Protein AF-A0A6I0EVR3-F1 (afdb_monomer_lite)

Sequence (60 aa):
MMIKYAGERLGSTIIKEGHHGYSTSTTNHFLQAVIPEVAIIQVGVNNCYGHPHREVLELL

pLDDT: mean 91.84, std 4.37, range [69.44, 98.0]

Structure (mmCIF, N/CA/C/O backbone):
data_AF-A0A6I0EVR3-F1
#
_entry.id   AF-A0A6I0EVR3-F1
#
loop_
_atom_site.group_PDB
_atom_site.id
_atom_site.type_symbol
_atom_site.label_atom_id
_atom_site.label_alt_id
_atom_site.label_comp_id
_atom_site.label_asym_id
_atom_site.label_entity_id
_atom_site.label_seq_id
_atom_site.pdbx_PDB_ins_code
_atom_site.Cartn_x
_atom_site.Cartn_y
_atom_site.Cartn_z
_atom_site.occupancy
_atom_site.B_iso_or_equiv
_atom_site.auth_seq_id
_atom_site.auth_comp_id
_atom_site.auth_asym_id
_atom_site.auth_atom_id
_atom_site.pdbx_PDB_model_num
ATOM 1 N N . MET A 1 1 ? 0.003 14.146 8.404 1.00 69.44 1 MET A N 1
ATOM 2 C CA . MET A 1 1 ? -0.613 13.395 7.292 1.00 69.44 1 MET A CA 1
ATOM 3 C C . MET A 1 1 ? -1.744 12.553 7.878 1.00 69.44 1 MET A C 1
ATOM 5 O O . MET A 1 1 ? -1.552 12.043 8.974 1.00 69.44 1 MET A O 1
ATOM 9 N N . MET A 1 2 ? -2.920 12.575 7.239 1.00 82.69 2 MET A N 1
ATOM 10 C CA . MET A 1 2 ? -4.241 12.003 7.598 1.00 82.69 2 MET A CA 1
ATOM 11 C C . MET A 1 2 ? -4.514 11.645 9.079 1.00 82.69 2 MET A C 1
ATOM 13 O O . MET A 1 2 ? -5.261 12.376 9.724 1.00 82.69 2 MET A O 1
ATOM 17 N N . ILE A 1 3 ? -3.870 10.615 9.644 1.00 89.38 3 ILE A N 1
ATOM 18 C CA . ILE A 1 3 ? -4.026 10.178 11.052 1.00 89.38 3 ILE A CA 1
ATOM 19 C C . ILE A 1 3 ? -3.851 11.324 12.060 1.00 89.38 3 ILE A C 1
ATOM 21 O O . ILE A 1 3 ? -4.615 11.436 13.012 1.00 89.38 3 ILE A O 1
ATOM 25 N N . LYS A 1 4 ? -2.907 12.247 11.815 1.00 87.56 4 LYS A N 1
ATOM 26 C CA . LYS A 1 4 ? -2.683 13.416 12.693 1.00 87.56 4 LYS A CA 1
ATOM 27 C C . LYS A 1 4 ? -3.940 14.287 12.879 1.00 87.56 4 LYS A C 1
ATOM 29 O O . LYS A 1 4 ? -4.064 14.943 13.905 1.00 87.56 4 LYS A O 1
ATOM 34 N N . TYR A 1 5 ? -4.819 14.345 11.879 1.00 88.69 5 TYR A N 1
ATOM 35 C CA . TYR A 1 5 ? -5.985 15.238 11.870 1.00 88.69 5 TYR A CA 1
ATOM 36 C C . TYR A 1 5 ? -7.314 14.494 12.004 1.00 88.69 5 TYR A C 1
ATOM 38 O O . TYR A 1 5 ? -8.257 15.042 12.561 1.00 88.69 5 TYR A O 1
ATOM 46 N N . ALA A 1 6 ? -7.389 13.266 11.494 1.00 87.56 6 ALA A N 1
ATOM 47 C CA . ALA A 1 6 ? -8.604 12.456 11.482 1.00 87.56 6 ALA A CA 1
ATOM 48 C C . ALA A 1 6 ? -8.672 11.434 12.633 1.00 87.56 6 ALA A C 1
ATOM 50 O O . ALA A 1 6 ? -9.721 10.834 12.848 1.00 87.56 6 ALA A O 1
ATOM 51 N N . GLY A 1 7 ? -7.577 11.242 13.377 1.00 86.88 7 GLY A N 1
ATOM 52 C CA . GLY A 1 7 ? -7.467 10.237 14.434 1.00 86.88 7 GLY A CA 1
ATOM 53 C C . GLY A 1 7 ? -6.982 8.878 13.924 1.00 86.88 7 GLY A C 1
ATOM 54 O O . GLY A 1 7 ? -6.706 8.702 12.743 1.00 86.88 7 GLY A O 1
ATOM 55 N N . GLU A 1 8 ? -6.849 7.913 14.833 1.00 87.31 8 GLU A N 1
ATOM 56 C CA . GLU A 1 8 ? -6.265 6.583 14.567 1.00 87.31 8 GLU A CA 1
ATOM 57 C C . GLU A 1 8 ? -7.304 5.515 14.186 1.00 87.31 8 GLU A C 1
ATOM 59 O O . GLU A 1 8 ? -6.965 4.352 14.008 1.00 87.31 8 GLU A O 1
ATOM 64 N N . ARG A 1 9 ? -8.582 5.887 14.065 1.00 89.75 9 ARG A N 1
ATOM 65 C CA . ARG A 1 9 ? -9.674 4.989 13.661 1.00 89.75 9 ARG A CA 1
ATOM 66 C C . ARG A 1 9 ? -10.489 5.640 12.554 1.00 89.75 9 ARG A C 1
ATOM 68 O O . ARG A 1 9 ? -11.567 6.167 12.809 1.00 89.75 9 ARG A O 1
ATOM 75 N N . LEU A 1 10 ? -9.938 5.649 11.345 1.00 93.38 10 LEU A N 1
ATOM 76 C CA . LEU A 1 10 ? -10.624 6.200 10.180 1.00 93.38 10 LEU A CA 1
ATOM 77 C C . LEU A 1 10 ? -11.606 5.192 9.584 1.00 93.38 10 LEU A C 1
ATOM 79 O O . LEU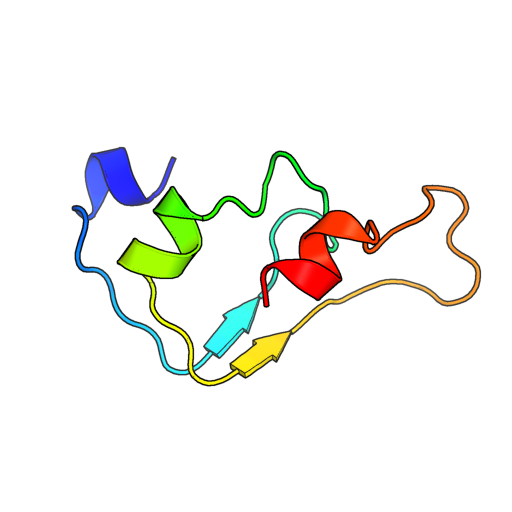 A 1 10 ? -12.757 5.543 9.346 1.00 93.38 10 LEU A O 1
ATOM 83 N N . GLY A 1 11 ? -11.146 3.957 9.360 1.00 93.69 11 GLY A N 1
ATOM 84 C CA . GLY A 1 11 ? -11.888 2.957 8.594 1.00 93.69 11 GLY A CA 1
ATOM 85 C C . GLY A 1 11 ? -12.051 3.329 7.112 1.00 93.69 11 GLY A C 1
ATOM 86 O O . GLY A 1 11 ? -12.090 4.499 6.728 1.00 93.69 11 GLY A O 1
ATOM 87 N N . SER A 1 12 ? -12.139 2.323 6.249 1.00 95.19 12 SER A N 1
ATOM 88 C CA . SER A 1 12 ? -12.421 2.488 4.824 1.00 95.19 12 SER A CA 1
ATOM 89 C C . SER A 1 12 ? -12.793 1.142 4.216 1.00 95.19 12 SER A C 1
ATOM 91 O O . SER A 1 12 ? -12.292 0.113 4.646 1.00 95.19 12 SER A O 1
ATOM 93 N N . THR A 1 13 ? -13.637 1.136 3.188 1.00 98.00 13 THR A N 1
ATOM 94 C CA . THR A 1 13 ? -13.836 -0.076 2.375 1.00 98.00 13 THR A CA 1
ATOM 95 C C . THR A 1 13 ? -12.733 -0.196 1.324 1.00 98.00 13 THR A C 1
ATOM 97 O O . THR A 1 13 ? -12.221 -1.280 1.068 1.00 98.00 13 THR A O 1
ATOM 100 N N . ILE A 1 14 ? -12.337 0.933 0.730 1.00 96.75 14 ILE A N 1
ATOM 101 C CA . ILE A 1 14 ? -11.335 0.991 -0.334 1.00 96.75 14 ILE A CA 1
ATOM 102 C C . ILE A 1 14 ? -10.312 2.070 0.007 1.00 96.75 14 ILE A C 1
ATOM 104 O O . ILE A 1 14 ? -10.695 3.212 0.275 1.00 96.75 14 ILE A O 1
ATOM 108 N N . ILE A 1 15 ? -9.025 1.740 -0.097 1.00 94.81 15 ILE A N 1
ATOM 109 C CA . ILE A 1 15 ? -7.960 2.740 -0.199 1.00 94.81 15 ILE A CA 1
ATOM 110 C C . ILE A 1 15 ? -7.324 2.739 -1.577 1.00 94.81 15 ILE A C 1
ATOM 112 O O . ILE A 1 15 ? -7.188 1.716 -2.246 1.00 94.81 15 ILE A O 1
ATOM 116 N N . LYS A 1 16 ? -6.892 3.925 -1.991 1.00 94.50 16 LYS A N 1
ATOM 117 C CA . LYS A 1 16 ? -5.967 4.083 -3.101 1.00 94.50 16 LYS A CA 1
ATOM 118 C C . LYS A 1 16 ? -4.574 4.279 -2.528 1.00 94.50 16 LYS A C 1
ATOM 120 O O . LYS A 1 16 ? -4.362 5.231 -1.779 1.00 94.50 16 LYS A O 1
ATOM 125 N N . GLU A 1 17 ? -3.649 3.402 -2.904 1.00 93.19 17 GLU A N 1
ATOM 126 C CA . GLU A 1 17 ? -2.297 3.428 -2.359 1.00 93.19 17 GLU A CA 1
ATOM 127 C C . GLU A 1 17 ? -1.609 4.763 -2.624 1.00 93.19 17 GLU A C 1
ATOM 129 O O . GLU A 1 17 ? -1.670 5.333 -3.727 1.00 93.19 17 GLU A O 1
ATOM 134 N N . GLY A 1 18 ? -0.937 5.246 -1.582 1.00 89.50 18 GLY A N 1
ATOM 135 C CA . GLY A 1 18 ? -0.144 6.457 -1.645 1.00 89.50 18 GLY A CA 1
ATOM 136 C C . GLY A 1 18 ? 1.017 6.267 -2.613 1.00 89.50 18 GLY A C 1
ATOM 137 O O . GLY A 1 18 ? 1.732 5.268 -2.557 1.00 89.50 18 GLY A O 1
ATOM 138 N N . HIS A 1 19 ? 1.199 7.239 -3.509 1.00 93.31 19 HIS A N 1
ATOM 139 C CA . HIS A 1 19 ? 2.380 7.318 -4.371 1.00 93.31 19 HIS A CA 1
ATOM 140 C C . HIS A 1 19 ? 2.689 5.992 -5.101 1.00 93.31 19 HIS A C 1
ATOM 142 O O . HIS A 1 19 ? 3.815 5.514 -5.092 1.00 93.31 19 HIS A O 1
ATOM 148 N N . HIS A 1 20 ? 1.678 5.373 -5.718 1.00 94.38 20 HIS A N 1
ATOM 149 C CA . HIS A 1 20 ? 1.846 4.164 -6.543 1.00 94.38 20 HIS A CA 1
ATOM 150 C C . HIS A 1 20 ? 2.366 2.919 -5.794 1.00 94.38 20 HIS A C 1
ATOM 152 O O . HIS A 1 20 ? 2.817 1.972 -6.434 1.00 94.38 20 HIS A O 1
ATOM 158 N N . GLY A 1 21 ? 2.273 2.889 -4.460 1.00 90.12 21 GLY A N 1
ATOM 159 C CA . GLY A 1 21 ? 2.814 1.803 -3.638 1.00 90.12 21 GLY A CA 1
ATOM 160 C C . GLY A 1 21 ? 4.276 2.035 -3.255 1.00 90.12 21 GLY A C 1
ATOM 161 O O . GLY A 1 21 ? 5.109 1.135 -3.368 1.00 90.12 21 GLY A O 1
ATOM 162 N N . TYR A 1 22 ? 4.591 3.260 -2.832 1.00 91.00 22 TYR A N 1
ATOM 163 C CA . TYR A 1 22 ? 5.892 3.623 -2.278 1.00 91.00 22 TYR A CA 1
ATOM 164 C C . TYR A 1 22 ? 5.948 3.344 -0.773 1.00 91.00 22 TYR A C 1
ATOM 166 O O . TYR A 1 22 ? 5.038 3.711 -0.026 1.00 91.00 22 TYR A O 1
ATOM 174 N N . SER A 1 23 ? 7.048 2.766 -0.296 1.00 84.44 23 SER A N 1
ATOM 175 C CA . SER A 1 23 ? 7.140 2.238 1.071 1.00 84.44 23 SER A CA 1
ATOM 176 C C . SER A 1 23 ? 7.105 3.268 2.195 1.00 84.44 23 SER A C 1
ATOM 178 O O . SER A 1 23 ? 6.781 2.920 3.325 1.00 84.44 23 SER A O 1
ATOM 180 N N . THR A 1 24 ? 7.358 4.549 1.920 1.00 86.56 24 THR A N 1
ATOM 181 C CA . THR A 1 24 ? 7.172 5.599 2.940 1.00 86.56 24 THR A CA 1
ATOM 182 C C . THR A 1 24 ? 5.755 6.172 2.967 1.00 86.56 24 THR A C 1
ATOM 184 O O . THR A 1 24 ? 5.402 6.882 3.908 1.00 86.56 24 THR A O 1
ATOM 187 N N . SER A 1 25 ? 4.938 5.885 1.947 1.00 85.75 25 SER A N 1
ATOM 188 C CA . SER A 1 25 ? 3.537 6.324 1.868 1.00 85.75 25 SER A CA 1
ATOM 189 C C . SER A 1 25 ? 2.568 5.286 2.431 1.00 85.75 25 SER A C 1
ATOM 191 O O . SER A 1 25 ? 1.498 5.659 2.911 1.00 85.75 25 SER A O 1
ATOM 193 N N . THR A 1 26 ? 2.970 4.015 2.437 1.00 89.88 26 THR A N 1
ATOM 194 C CA . THR A 1 26 ? 2.192 2.894 2.970 1.00 89.88 26 THR A CA 1
ATOM 195 C C . THR A 1 26 ? 2.904 2.332 4.188 1.00 89.88 26 THR A C 1
ATOM 197 O O . THR A 1 26 ? 3.961 1.722 4.087 1.00 89.88 26 THR A O 1
ATOM 200 N N . THR A 1 27 ? 2.339 2.575 5.369 1.00 90.81 27 THR A N 1
ATOM 201 C CA . THR A 1 27 ? 2.922 2.136 6.644 1.00 90.81 27 THR A CA 1
ATOM 202 C C . THR A 1 27 ? 1.917 1.288 7.403 1.00 90.81 27 THR A C 1
ATOM 204 O O . THR A 1 27 ? 0.718 1.556 7.333 1.00 90.81 27 THR A O 1
ATOM 207 N N . ASN A 1 28 ? 2.399 0.330 8.199 1.00 92.12 28 ASN A N 1
ATOM 208 C CA . ASN A 1 28 ? 1.546 -0.456 9.097 1.00 92.12 28 ASN A CA 1
ATOM 209 C C . ASN A 1 28 ? 0.649 0.427 9.972 1.00 92.12 28 ASN A C 1
ATOM 211 O O . ASN A 1 28 ? -0.539 0.164 10.099 1.00 92.12 28 ASN A O 1
ATOM 215 N N . HIS A 1 29 ? 1.200 1.512 10.521 1.00 92.38 29 HIS A N 1
ATOM 216 C CA . HIS A 1 29 ? 0.440 2.452 11.343 1.00 92.38 29 HIS A CA 1
ATOM 217 C C . HIS A 1 29 ? -0.730 3.088 10.574 1.00 92.38 29 HIS A C 1
ATOM 219 O O . HIS A 1 29 ? -1.824 3.229 11.111 1.00 92.38 29 HIS A O 1
ATOM 225 N N . PHE A 1 30 ? -0.528 3.434 9.299 1.00 92.44 30 PHE A N 1
ATOM 226 C CA . PHE A 1 30 ? -1.611 3.927 8.451 1.00 92.44 30 PHE A CA 1
ATOM 227 C C . PHE A 1 30 ? -2.632 2.833 8.127 1.00 92.44 30 PHE A C 1
ATOM 229 O O . PHE A 1 30 ? -3.821 3.059 8.337 1.00 92.44 30 PHE A O 1
ATOM 236 N N . LEU A 1 31 ? -2.185 1.649 7.698 1.00 92.94 31 LEU A N 1
ATOM 237 C CA . LEU A 1 31 ? -3.065 0.525 7.355 1.00 92.94 31 LEU A CA 1
ATOM 238 C C . LEU A 1 31 ? -3.931 0.078 8.539 1.00 92.94 31 LEU A C 1
ATOM 240 O O . LEU A 1 31 ? -5.115 -0.186 8.366 1.00 92.94 31 LEU A O 1
ATOM 244 N N . GLN A 1 32 ? -3.387 0.090 9.754 1.00 93.88 32 GLN A N 1
ATOM 245 C CA . GLN A 1 32 ? -4.139 -0.202 10.978 1.00 93.88 32 GLN A CA 1
ATOM 246 C C . GLN A 1 32 ? -5.178 0.869 11.326 1.00 93.88 32 GLN A C 1
ATOM 248 O O . GLN A 1 32 ? -6.164 0.557 11.987 1.00 93.88 32 GLN A O 1
ATOM 253 N N . ALA A 1 33 ? -4.984 2.117 10.895 1.00 94.75 33 ALA A N 1
ATOM 254 C CA . ALA A 1 33 ? -5.952 3.184 11.132 1.00 94.75 33 ALA A CA 1
ATOM 255 C C . ALA A 1 33 ? -7.094 3.184 10.104 1.00 94.75 33 ALA A C 1
ATOM 257 O O . ALA A 1 33 ? -8.232 3.530 10.438 1.00 94.75 33 ALA A O 1
ATOM 258 N N . VAL A 1 34 ? -6.803 2.824 8.849 1.00 95.00 34 VAL A N 1
ATOM 259 C CA . VAL A 1 34 ? -7.791 2.807 7.754 1.00 95.00 34 VAL A CA 1
ATOM 260 C C . VAL A 1 34 ? -8.458 1.450 7.533 1.00 95.00 34 VAL A C 1
ATOM 262 O O . VAL A 1 34 ? -9.567 1.443 7.016 1.00 95.00 34 VAL A O 1
ATOM 265 N N . ILE A 1 35 ? -7.824 0.340 7.925 1.00 94.94 35 ILE A N 1
ATOM 266 C CA . ILE A 1 35 ? -8.328 -1.049 7.871 1.00 94.94 35 ILE A CA 1
ATOM 267 C C . ILE A 1 35 ? -9.166 -1.327 6.603 1.00 94.94 35 ILE A C 1
ATOM 269 O O . ILE A 1 35 ? -10.361 -1.601 6.711 1.00 94.94 35 ILE A O 1
ATOM 273 N N . PRO A 1 36 ? -8.586 -1.169 5.398 1.00 95.88 36 PRO A N 1
ATOM 274 C CA . PRO A 1 36 ? -9.310 -1.377 4.149 1.00 95.88 36 PRO A CA 1
ATOM 275 C C . PRO A 1 36 ? -9.696 -2.836 3.922 1.00 95.88 36 PRO A C 1
ATOM 277 O O . PRO A 1 36 ? -8.964 -3.746 4.300 1.00 95.88 36 PRO A O 1
ATOM 280 N N . GLU A 1 37 ? -10.783 -3.046 3.183 1.00 96.69 37 GLU A N 1
ATOM 281 C CA . GLU A 1 37 ? -11.102 -4.347 2.579 1.00 96.69 37 GLU A CA 1
ATOM 282 C C . GLU A 1 37 ? -10.414 -4.518 1.215 1.00 96.69 37 GLU A C 1
ATOM 284 O O . GLU A 1 37 ? -10.103 -5.634 0.804 1.00 96.69 37 GLU A O 1
ATOM 289 N N . VAL A 1 38 ? -10.174 -3.411 0.500 1.00 97.06 38 VAL A N 1
ATOM 290 C CA . VAL A 1 38 ? -9.542 -3.399 -0.825 1.00 97.06 38 VAL A CA 1
ATOM 291 C C . VAL A 1 38 ? -8.516 -2.272 -0.926 1.00 97.06 38 VAL A C 1
ATOM 293 O O . VAL A 1 38 ? -8.817 -1.111 -0.644 1.00 97.06 38 VAL A O 1
ATOM 296 N N . ALA A 1 39 ? -7.321 -2.591 -1.421 1.00 95.81 39 ALA A N 1
ATOM 297 C CA . ALA A 1 39 ? -6.303 -1.612 -1.792 1.00 95.81 39 ALA A CA 1
ATOM 298 C C . ALA A 1 39 ? -6.133 -1.550 -3.318 1.00 95.81 39 ALA A C 1
ATOM 300 O O . ALA A 1 39 ? -5.984 -2.571 -3.989 1.00 95.81 39 ALA A O 1
ATOM 301 N N . ILE A 1 40 ? -6.149 -0.340 -3.883 1.00 97.00 40 ILE A N 1
ATOM 302 C CA . ILE A 1 40 ? -5.954 -0.097 -5.318 1.00 97.00 40 ILE A CA 1
ATOM 303 C C . ILE A 1 40 ? -4.604 0.575 -5.547 1.00 97.00 40 ILE A C 1
ATOM 305 O O . ILE A 1 40 ? -4.391 1.735 -5.179 1.00 97.00 40 ILE A O 1
ATOM 309 N N . ILE A 1 41 ? -3.728 -0.121 -6.269 1.00 95.31 41 ILE A N 1
ATOM 310 C CA . ILE A 1 41 ? -2.441 0.403 -6.724 1.00 95.31 41 ILE A CA 1
ATOM 311 C C . ILE A 1 41 ? -2.567 0.831 -8.182 1.00 95.31 41 ILE A C 1
ATOM 313 O O . ILE A 1 41 ? -2.712 0.010 -9.082 1.00 95.31 41 ILE A O 1
ATOM 317 N N . GLN A 1 42 ? -2.495 2.136 -8.433 1.00 94.19 42 GLN A N 1
ATOM 318 C CA . GLN A 1 42 ? -2.397 2.646 -9.799 1.00 94.19 42 GLN A CA 1
ATOM 319 C C . GLN A 1 42 ? -0.925 2.780 -10.152 1.00 94.19 42 GLN A C 1
ATOM 321 O O . GLN A 1 42 ? -0.2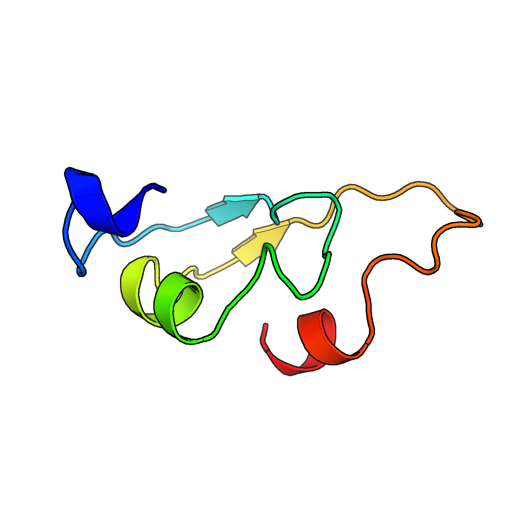54 3.652 -9.608 1.00 94.19 42 GLN A O 1
ATOM 326 N N . VAL A 1 43 ? -0.441 1.966 -11.077 1.00 94.38 43 VAL A N 1
ATOM 327 C CA . VAL A 1 43 ? 0.939 2.010 -11.558 1.00 94.38 43 VAL A CA 1
ATOM 328 C C . VAL A 1 43 ? 0.965 1.668 -13.047 1.00 94.38 43 VAL A C 1
ATOM 330 O O . VAL A 1 43 ? 0.115 0.922 -13.532 1.00 94.38 43 VAL A O 1
ATOM 333 N N . GLY A 1 44 ? 1.908 2.248 -13.788 1.00 94.50 44 GLY A N 1
ATOM 334 C CA . GLY A 1 44 ? 2.112 1.930 -1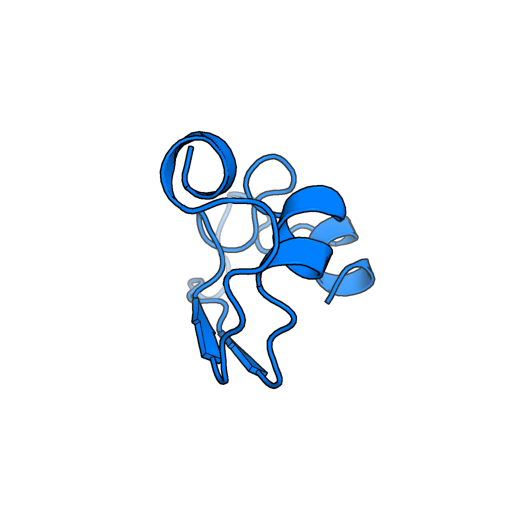5.200 1.00 94.50 44 GLY A CA 1
ATOM 335 C C . GLY A 1 44 ? 2.862 0.610 -15.393 1.00 94.50 44 GLY A C 1
ATOM 336 O O . GLY A 1 44 ? 3.731 0.252 -14.594 1.00 94.50 44 GLY A O 1
ATOM 337 N N . VAL A 1 45 ? 2.563 -0.086 -16.491 1.00 92.12 45 VAL A N 1
ATOM 338 C CA . VAL A 1 45 ? 3.343 -1.249 -16.940 1.00 92.12 45 VAL A CA 1
ATOM 339 C C . VAL A 1 45 ? 4.780 -0.805 -17.237 1.00 92.12 45 VAL A C 1
ATOM 341 O O . VAL A 1 45 ? 4.984 0.254 -17.829 1.00 92.12 45 VAL A O 1
ATOM 344 N N . ASN A 1 46 ? 5.768 -1.609 -16.830 1.00 89.75 46 ASN A N 1
ATOM 345 C CA . ASN A 1 46 ? 7.200 -1.329 -17.002 1.00 89.75 46 ASN A CA 1
ATOM 346 C C . ASN A 1 46 ? 7.661 0.012 -16.396 1.00 89.75 46 ASN A C 1
ATOM 348 O O . ASN A 1 46 ? 8.549 0.665 -16.946 1.00 89.75 46 ASN A O 1
ATOM 352 N N . ASN A 1 47 ? 7.065 0.455 -15.280 1.00 88.75 47 ASN A N 1
ATOM 353 C CA . ASN A 1 47 ? 7.538 1.673 -14.622 1.00 88.75 47 ASN A CA 1
ATOM 354 C C . ASN A 1 47 ? 9.003 1.516 -14.165 1.00 88.75 47 ASN A C 1
ATOM 356 O O . ASN A 1 47 ? 9.385 0.506 -13.576 1.00 88.75 47 ASN A O 1
ATOM 360 N N . CYS A 1 48 ? 9.816 2.540 -14.415 1.00 93.00 48 CYS A N 1
ATOM 361 C CA . CYS A 1 48 ? 11.244 2.537 -14.093 1.00 93.00 48 CYS A CA 1
ATOM 362 C C . CYS A 1 48 ? 11.556 2.8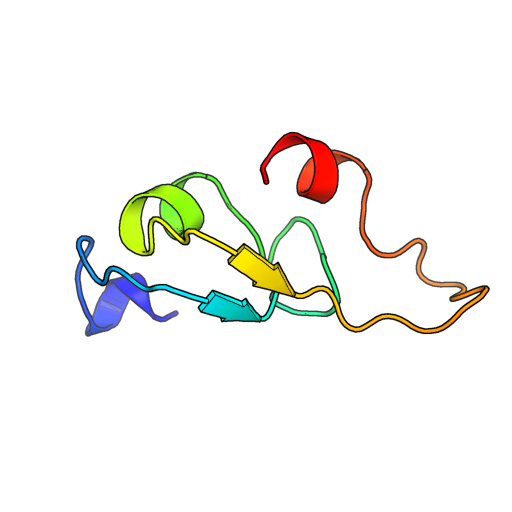63 -12.624 1.00 93.00 48 CYS A C 1
ATOM 364 O O . CYS A 1 48 ? 12.714 2.787 -12.222 1.00 93.00 48 CYS A O 1
ATOM 366 N N . TYR A 1 49 ? 10.543 3.210 -11.826 1.00 91.56 49 TYR A N 1
ATOM 367 C CA . TYR A 1 49 ? 10.694 3.523 -10.403 1.00 91.56 49 TYR A CA 1
ATOM 368 C C . TYR A 1 49 ? 10.693 2.273 -9.516 1.00 91.56 49 TYR A C 1
ATOM 370 O O . TYR A 1 49 ? 11.022 2.363 -8.339 1.00 91.56 49 TYR A O 1
ATOM 378 N N . GLY A 1 50 ? 10.336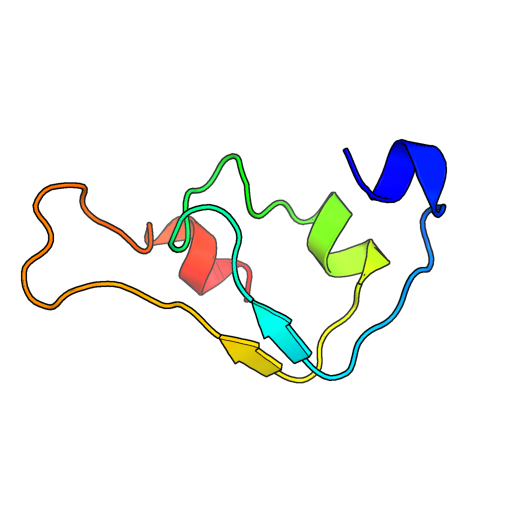 1.108 -10.068 1.00 91.06 50 GLY A N 1
ATOM 379 C CA . GLY A 1 50 ? 10.257 -0.143 -9.314 1.00 91.06 50 GLY A CA 1
ATOM 380 C C . GLY A 1 50 ? 9.006 -0.256 -8.440 1.00 91.06 50 GLY A C 1
ATOM 381 O O . GLY A 1 50 ? 8.988 -1.061 -7.515 1.00 91.06 50 GLY A O 1
ATOM 382 N N . HIS A 1 51 ? 7.966 0.539 -8.711 1.00 93.94 51 HIS A N 1
ATOM 383 C CA . HIS A 1 51 ? 6.699 0.483 -7.982 1.00 93.94 51 HIS A CA 1
ATOM 384 C C . HIS A 1 51 ? 5.756 -0.629 -8.492 1.00 93.94 51 HIS A C 1
ATOM 386 O O . HIS A 1 51 ? 5.833 -1.015 -9.658 1.00 93.94 51 HIS A O 1
ATOM 392 N N . PRO A 1 52 ? 4.799 -1.090 -7.671 1.00 94.25 52 PRO A N 1
ATOM 393 C CA . PRO A 1 52 ? 4.811 -0.963 -6.218 1.00 94.25 52 PRO A CA 1
ATOM 394 C C . PRO A 1 52 ? 6.046 -1.656 -5.647 1.00 94.25 52 PRO A C 1
ATOM 396 O O . PRO A 1 52 ? 6.498 -2.676 -6.168 1.00 94.25 52 PRO A O 1
ATOM 399 N N . HIS A 1 53 ? 6.602 -1.089 -4.582 1.00 93.56 53 HIS A N 1
ATOM 400 C CA . HIS A 1 53 ? 7.700 -1.745 -3.894 1.00 93.56 53 HIS A CA 1
ATOM 401 C C . HIS A 1 53 ? 7.226 -3.065 -3.277 1.00 93.56 53 HIS A C 1
ATOM 403 O O . HIS A 1 53 ? 6.095 -3.165 -2.794 1.00 93.56 53 HIS A O 1
ATOM 409 N N . ARG A 1 54 ? 8.101 -4.074 -3.260 1.00 93.12 54 ARG A N 1
ATOM 410 C CA . ARG A 1 54 ? 7.768 -5.408 -2.746 1.00 93.12 54 ARG A CA 1
ATOM 411 C C . ARG A 1 54 ? 7.297 -5.359 -1.294 1.00 93.12 54 ARG A C 1
ATOM 413 O O . ARG A 1 54 ? 6.316 -6.016 -0.967 1.00 93.12 54 ARG A O 1
ATOM 420 N N . GLU A 1 55 ? 7.936 -4.547 -0.458 1.00 93.19 55 GLU A N 1
ATOM 421 C CA . GLU A 1 55 ? 7.543 -4.389 0.941 1.00 93.19 55 GLU A CA 1
ATOM 422 C C . GLU A 1 55 ? 6.120 -3.834 1.098 1.00 93.19 55 GLU A C 1
ATOM 424 O O . GLU A 1 55 ? 5.458 -4.153 2.073 1.00 93.19 55 GLU A O 1
ATOM 429 N N . VAL A 1 56 ? 5.608 -3.056 0.135 1.00 93.06 56 VAL A N 1
ATOM 430 C CA . VAL A 1 56 ? 4.214 -2.586 0.166 1.00 93.06 56 VAL A CA 1
ATOM 431 C C . VAL A 1 56 ? 3.250 -3.727 -0.132 1.00 93.06 56 VAL A C 1
ATOM 433 O O . VAL A 1 56 ? 2.228 -3.837 0.530 1.00 93.06 56 VAL A O 1
ATOM 436 N N . LEU A 1 57 ? 3.586 -4.611 -1.075 1.00 93.50 57 LEU A N 1
ATOM 437 C CA . LEU A 1 57 ? 2.765 -5.788 -1.380 1.00 93.50 57 LEU A CA 1
ATOM 438 C C . LEU A 1 57 ? 2.723 -6.802 -0.231 1.00 93.50 57 LEU A C 1
ATOM 440 O O . LEU A 1 57 ? 1.758 -7.541 -0.125 1.00 93.50 57 LEU A O 1
ATOM 444 N N . GLU A 1 58 ? 3.762 -6.857 0.601 1.00 93.81 58 GLU A N 1
ATOM 445 C CA . GLU A 1 58 ? 3.806 -7.724 1.787 1.00 93.81 58 GLU A CA 1
ATOM 446 C C . GLU A 1 58 ? 3.025 -7.138 2.980 1.00 93.81 58 GLU A C 1
ATOM 448 O O . GLU A 1 58 ? 2.704 -7.867 3.917 1.00 93.81 58 GLU A O 1
ATOM 453 N N . LEU A 1 59 ? 2.734 -5.830 2.959 1.00 91.75 59 LEU A N 1
ATOM 454 C CA . LEU A 1 59 ? 1.959 -5.133 3.992 1.00 91.75 59 LEU A CA 1
ATOM 455 C C . LEU A 1 59 ? 0.442 -5.160 3.750 1.00 91.75 59 LEU A C 1
ATOM 457 O O . LEU A 1 59 ? -0.310 -4.996 4.712 1.00 91.75 59 LEU A O 1
ATOM 461 N N . LEU A 1 60 ? 0.019 -5.280 2.488 1.00 89.94 60 LEU A N 1
ATOM 462 C CA . LEU A 1 60 ? -1.382 -5.288 2.050 1.00 89.94 60 LEU A CA 1
ATOM 463 C C . LEU A 1 60 ? -1.971 -6.701 2.087 1.00 89.94 60 LEU A C 1
ATOM 465 O O . LEU A 1 60 ? -3.145 -6.813 2.501 1.00 89.94 60 LEU A O 1
#

Secondary structure (DSSP, 8-state):
-THHHH-S----SEEEPGGGT-TTTS-HHHHHHH--SEEE----TT-TT-PSPHHHHHH-

Radius of gyration: 11.76 Å; chains: 1; bounding box: 25×23×32 Å

Organism: NCBI:txid553427

InterPro domains:
  IPR036866 Ribonuclease Z/Hydroxyacylglutathione hydrolase-li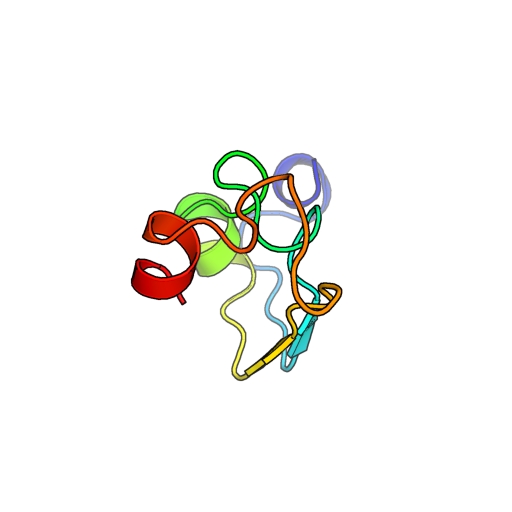ke [G3DSA:3.60.15.10] (1-60)
  IPR052159 Bacterial competence-related DNA uptake protein [PTHR30619] (7-60)

Foldseek 3Di:
DCCVPPNQADEDQEDEFDPQQDPVRDDLSNCNNHVYVYYHGDDDDPDPVCPNPPVSVVSD